Protein AF-A0A1W1EL75-F1 (afdb_monomer)

Sequence (152 aa):
MKKILVTSLIVISILSAENNITIIKQATKIVDDIGDKTKAMAIKVKDKSSGIIESIKDTTKNFLDSNSSLQEIDGATLYSKCKGCHGSDGKIKALNKSPIIASQNIDKLIVKLKAYKNGERNKYGMGRLMTTQTESLSISEIKALSEYISKL

Foldseek 3Di:
DVVVVVVVVVVVVVVVVVVVVVVVVVVVVVVVVVVVVVVVVVVVVVVVVVVVVVVVVVVVVCVCVVPPPDPPLALLVLCVLVCVQQNNQQCDQGVVQRHRQAQDDLVVQLVLLVCLCVLNDCPRVCSVVSVVSRVPDDSVNSNNNSVVRNND

Solvent-accessible surface area (backbone atoms only — not comparable to full-atom values): 8193 Å² total; per-residue (Å²): 117,73,73,63,58,55,56,52,57,52,53,57,55,50,55,54,50,55,53,53,53,51,52,50,55,54,50,50,50,53,53,50,56,48,51,55,52,52,53,54,51,53,49,56,51,51,56,53,50,54,55,50,54,51,55,51,49,52,52,50,48,50,52,52,61,71,59,55,76,66,70,81,64,55,18,66,68,60,39,64,76,46,26,84,50,24,34,93,50,22,73,32,43,28,90,79,52,45,72,59,51,34,54,39,58,41,71,62,40,36,54,50,48,51,30,15,35,71,62,76,36,52,94,62,79,51,19,69,64,44,12,73,74,28,56,84,56,49,74,67,51,42,48,32,34,19,54,42,39,34,73,70

Organism: NCBI:txid652676

pLDDT: mean 82.4, std 14.95, range [47.5, 97.94]

Radius of gyration: 36.54 Å; Cα contacts (8 Å, |Δi|>4): 114; chains: 1; bounding box: 82×69×75 Å

Structure (mmCIF, N/CA/C/O backbone):
data_AF-A0A1W1EL75-F1
#
_entry.id   AF-A0A1W1EL75-F1
#
loop_
_atom_site.group_PDB
_atom_site.id
_atom_site.type_symbol
_atom_site.label_atom_id
_atom_site.label_alt_id
_atom_site.label_comp_id
_atom_site.label_asym_id
_atom_site.label_entity_id
_atom_site.label_seq_id
_atom_site.pdbx_PDB_ins_code
_atom_site.Cartn_x
_atom_site.Cartn_y
_atom_site.Cartn_z
_atom_site.occupancy
_atom_site.B_iso_or_equiv
_atom_site.auth_seq_id
_atom_site.auth_comp_id
_atom_site.auth_asym_id
_atom_site.auth_atom_id
_atom_site.pdbx_PDB_model_num
ATOM 1 N N . MET A 1 1 ? -66.520 -51.781 55.637 1.00 61.47 1 MET A N 1
ATOM 2 C CA . MET A 1 1 ? -65.076 -51.940 55.337 1.00 61.47 1 MET A CA 1
ATOM 3 C C . MET A 1 1 ? -64.635 -51.225 54.051 1.00 61.47 1 MET A C 1
ATOM 5 O O . MET A 1 1 ? -63.638 -50.523 54.102 1.00 61.47 1 MET A O 1
ATOM 9 N N . LYS A 1 2 ? -65.383 -51.280 52.931 1.00 56.09 2 LYS A N 1
ATOM 10 C CA . LYS A 1 2 ? -65.017 -50.587 51.667 1.00 56.09 2 LYS A CA 1
ATOM 11 C C . LYS A 1 2 ? -64.878 -49.050 51.748 1.00 56.09 2 LYS A C 1
ATOM 13 O O . LYS A 1 2 ? -64.050 -48.498 51.041 1.00 56.09 2 LYS A O 1
ATOM 18 N N . LYS A 1 3 ? -65.625 -48.354 52.621 1.00 53.69 3 LYS A N 1
ATOM 19 C CA . LYS A 1 3 ? -65.567 -46.877 52.740 1.00 53.69 3 LYS A CA 1
ATOM 20 C C . LYS A 1 3 ? -64.251 -46.329 53.321 1.00 53.69 3 LYS A C 1
ATOM 22 O O . LYS A 1 3 ? -63.909 -45.204 53.000 1.00 53.69 3 LYS A O 1
ATOM 27 N N . ILE A 1 4 ? -63.523 -47.106 54.130 1.00 57.50 4 ILE A N 1
ATOM 28 C CA . ILE A 1 4 ? -62.271 -46.670 54.789 1.00 57.50 4 ILE A CA 1
ATOM 29 C C . ILE A 1 4 ? -61.062 -46.792 53.843 1.00 57.50 4 ILE A C 1
ATOM 31 O O . ILE A 1 4 ? -60.150 -45.973 53.884 1.00 57.50 4 ILE A O 1
ATOM 35 N N . LEU A 1 5 ? -61.073 -47.780 52.940 1.00 57.22 5 LEU A N 1
ATOM 36 C CA . LEU A 1 5 ? -60.024 -47.956 51.927 1.00 57.22 5 LEU A CA 1
ATOM 37 C C . LEU A 1 5 ? -60.070 -46.879 50.833 1.00 57.22 5 LEU A C 1
ATOM 39 O O . LEU A 1 5 ? -59.026 -46.439 50.361 1.00 57.22 5 LEU A O 1
ATOM 43 N N . VAL A 1 6 ? -61.269 -46.423 50.456 1.00 58.53 6 VAL A N 1
ATOM 44 C CA . VAL A 1 6 ? -61.442 -45.394 49.416 1.00 58.53 6 VAL A CA 1
ATOM 45 C C . VAL A 1 6 ? -60.938 -44.027 49.893 1.00 58.53 6 VAL A C 1
ATOM 47 O O . VAL A 1 6 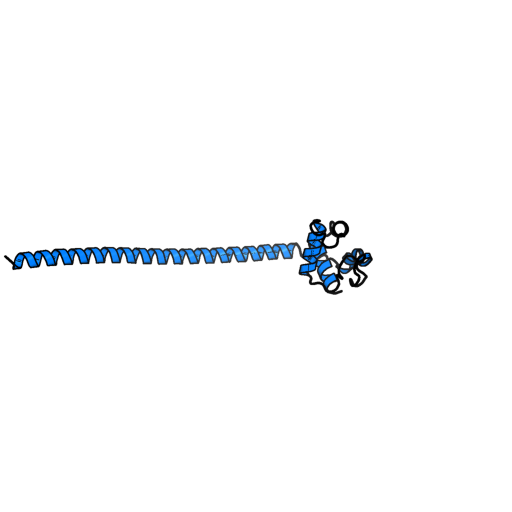? -60.287 -43.323 49.127 1.00 58.53 6 VAL A O 1
ATOM 50 N N . THR A 1 7 ? -61.146 -43.668 51.163 1.00 62.62 7 THR A N 1
ATOM 51 C CA . THR A 1 7 ? -60.604 -42.424 51.737 1.00 62.62 7 THR A CA 1
ATOM 52 C C . THR A 1 7 ? -59.079 -42.438 51.838 1.00 62.62 7 THR A C 1
ATOM 54 O O . THR A 1 7 ? -58.456 -41.409 51.601 1.00 62.62 7 THR A O 1
ATOM 57 N N . SER A 1 8 ? -58.456 -43.586 52.118 1.00 64.75 8 SER A N 1
ATOM 58 C CA . SER A 1 8 ? -56.992 -43.684 52.220 1.00 64.75 8 SER A CA 1
ATOM 59 C C . SER A 1 8 ? -56.275 -43.503 50.870 1.00 64.75 8 SER A C 1
ATOM 61 O O . SER A 1 8 ? -55.285 -42.775 50.808 1.00 64.75 8 SER A O 1
ATOM 63 N N . LEU A 1 9 ? -56.797 -44.068 49.770 1.00 65.81 9 LEU A N 1
ATOM 64 C CA . LEU A 1 9 ? -56.217 -43.876 48.428 1.00 65.81 9 LEU A CA 1
ATOM 65 C C . LEU A 1 9 ? -56.338 -42.429 47.917 1.00 65.81 9 LEU A C 1
ATOM 67 O O . LEU A 1 9 ? -55.431 -41.926 47.250 1.00 65.81 9 LEU A O 1
ATOM 71 N N . ILE A 1 10 ? -57.448 -41.754 48.232 1.00 68.56 10 ILE A N 1
ATOM 72 C CA . ILE A 1 10 ? -57.682 -40.360 47.828 1.00 68.56 10 ILE A CA 1
ATOM 73 C C . ILE A 1 10 ? -56.689 -39.426 48.536 1.00 68.56 10 ILE A C 1
ATOM 75 O O . ILE A 1 10 ? -56.098 -38.566 47.888 1.00 68.56 10 ILE A O 1
ATOM 79 N N . VAL A 1 11 ? -56.423 -39.643 49.829 1.00 69.19 11 VAL A N 1
ATOM 80 C CA . VAL A 1 11 ? -55.466 -38.832 50.607 1.00 69.19 11 VAL A CA 1
ATOM 81 C C . VAL A 1 11 ? -54.031 -38.971 50.079 1.00 69.19 11 VAL A C 1
ATOM 83 O O . VAL A 1 11 ? -53.344 -37.965 49.927 1.00 69.19 11 VAL A O 1
ATOM 86 N N . ILE A 1 12 ? -53.588 -40.182 49.717 1.00 68.88 12 ILE A N 1
ATOM 87 C CA . ILE A 1 12 ? -52.245 -40.414 49.142 1.00 68.88 12 ILE A CA 1
ATOM 88 C C . ILE A 1 12 ? -52.083 -39.708 47.782 1.00 68.88 12 ILE A C 1
ATOM 90 O O . ILE A 1 12 ? -51.028 -39.140 47.485 1.00 68.88 12 ILE A O 1
ATOM 94 N N . SER A 1 13 ? -53.143 -39.710 46.969 1.00 66.56 13 SER A N 1
ATOM 95 C CA . SER A 1 13 ? -53.148 -39.075 45.646 1.00 66.56 13 SER A CA 1
ATOM 96 C C . SER A 1 13 ? -53.095 -37.543 45.739 1.00 66.56 13 SER A C 1
ATOM 98 O O . SER A 1 13 ? -52.365 -36.908 44.979 1.00 66.56 13 SER A O 1
ATOM 100 N N . ILE A 1 14 ? -53.814 -36.949 46.699 1.00 69.31 14 ILE A N 1
ATOM 101 C CA . ILE A 1 14 ? -53.806 -35.497 46.952 1.00 69.31 14 ILE A CA 1
ATOM 102 C C . ILE A 1 14 ? -52.432 -35.043 47.464 1.00 69.31 14 ILE A C 1
ATOM 104 O O . ILE A 1 14 ? -51.872 -34.082 46.939 1.00 69.31 14 ILE A O 1
ATOM 108 N N . LEU A 1 15 ? -51.839 -35.784 48.406 1.00 68.38 15 LEU A N 1
ATOM 109 C CA . LEU A 1 15 ? -50.527 -35.458 48.975 1.00 68.38 15 LEU A CA 1
ATOM 110 C C . LEU A 1 15 ? -49.410 -35.483 47.913 1.00 68.38 15 LEU A C 1
ATOM 112 O O . LEU A 1 15 ? -48.515 -34.639 47.911 1.00 68.38 15 LEU A O 1
ATOM 116 N N . SER A 1 16 ? -49.490 -36.415 46.957 1.00 68.31 16 SER A N 1
ATOM 117 C CA . SER A 1 16 ? -48.551 -36.481 45.827 1.00 68.31 16 SER A CA 1
ATOM 118 C C . SER A 1 16 ? -48.700 -35.297 44.860 1.00 68.31 16 SER A C 1
ATOM 120 O O . SER A 1 16 ? -47.706 -34.809 44.318 1.00 68.31 16 SER A O 1
ATOM 122 N N . ALA A 1 17 ? -49.923 -34.799 44.656 1.00 68.38 17 ALA A N 1
ATOM 123 C CA . ALA A 1 17 ? -50.184 -33.644 43.799 1.00 68.38 17 ALA A CA 1
ATOM 124 C C . ALA A 1 17 ? -49.668 -32.327 44.411 1.00 68.38 17 ALA A C 1
ATOM 126 O O . ALA A 1 17 ? -49.057 -31.520 43.710 1.00 68.38 17 ALA A O 1
ATOM 127 N N . GLU A 1 18 ? -49.848 -32.124 45.718 1.00 72.88 18 GLU A N 1
ATOM 128 C CA . GLU A 1 18 ? -49.358 -30.937 46.440 1.00 72.88 18 GLU A CA 1
ATOM 129 C C . GLU A 1 18 ? -47.826 -30.850 46.450 1.00 72.88 18 GLU A C 1
ATOM 131 O O . GLU A 1 18 ? -47.244 -29.772 46.259 1.00 72.88 18 GLU A O 1
ATOM 136 N N . ASN A 1 19 ? -47.162 -31.999 46.596 1.00 69.56 19 ASN A N 1
ATOM 137 C CA . ASN A 1 19 ? -45.707 -32.075 46.555 1.00 69.56 19 ASN A CA 1
ATOM 138 C C . ASN A 1 19 ? -45.165 -31.711 45.157 1.00 69.56 19 ASN A C 1
ATOM 140 O O . ASN A 1 19 ? -44.233 -30.916 45.034 1.00 69.56 19 ASN A O 1
ATOM 144 N N . ASN A 1 20 ? -45.816 -32.193 44.090 1.00 71.12 20 ASN A N 1
ATOM 145 C CA . ASN A 1 20 ? -45.476 -31.828 42.710 1.00 71.12 20 ASN A CA 1
ATOM 146 C C . ASN A 1 20 ? -45.681 -30.330 42.423 1.00 71.12 20 ASN A C 1
ATOM 148 O O . ASN A 1 20 ? -44.831 -29.706 41.789 1.00 71.12 20 ASN A O 1
ATOM 152 N N . ILE A 1 21 ? -46.766 -29.722 42.916 1.00 75.94 21 ILE A N 1
ATOM 153 C CA . ILE A 1 21 ? -47.028 -28.279 42.754 1.00 75.94 21 ILE A CA 1
ATOM 154 C C . ILE A 1 21 ? -45.933 -27.437 43.428 1.00 75.94 21 ILE A C 1
ATOM 156 O O . ILE A 1 21 ? -45.518 -26.410 42.886 1.00 75.94 21 ILE A O 1
ATOM 160 N N . THR A 1 22 ? -45.440 -27.870 44.589 1.00 78.25 22 THR A N 1
ATOM 161 C CA . THR A 1 22 ? -44.375 -27.171 45.325 1.00 78.25 22 THR A CA 1
ATOM 162 C C . THR A 1 22 ? -43.049 -27.210 44.566 1.00 78.25 22 THR A C 1
ATOM 164 O O . THR A 1 22 ? -42.400 -26.174 44.414 1.00 78.25 22 THR A O 1
ATOM 167 N N . ILE A 1 23 ? -42.693 -28.369 44.003 1.00 74.31 23 ILE A N 1
ATOM 168 C CA . ILE A 1 23 ? -41.490 -28.523 43.172 1.00 74.31 23 ILE A CA 1
ATOM 169 C C . ILE A 1 23 ? -41.570 -27.640 41.920 1.00 74.31 23 ILE A C 1
ATOM 171 O O . ILE A 1 23 ? -40.601 -26.955 41.594 1.00 74.31 23 ILE A O 1
ATOM 175 N N . ILE A 1 24 ? -42.727 -27.589 41.251 1.00 73.00 24 ILE A N 1
ATOM 176 C CA . ILE A 1 24 ? -42.921 -26.754 40.056 1.00 73.00 24 ILE A CA 1
ATOM 177 C C . ILE A 1 24 ? -42.775 -25.265 40.395 1.00 73.00 24 ILE A C 1
ATOM 179 O O . ILE A 1 24 ? -42.074 -24.554 39.681 1.00 73.00 24 ILE A O 1
ATOM 183 N N . LYS A 1 25 ? -43.361 -24.797 41.507 1.00 84.38 25 LYS A N 1
ATOM 184 C CA . LYS A 1 25 ? -43.233 -23.397 41.960 1.00 84.38 25 LYS A CA 1
ATOM 185 C C . LYS A 1 25 ? -41.791 -23.013 42.293 1.00 84.38 25 LYS A C 1
ATOM 187 O O . LYS A 1 25 ? -41.360 -21.892 42.023 1.00 84.38 25 LYS A O 1
ATOM 192 N N . GLN A 1 26 ? -41.044 -23.934 42.895 1.00 81.38 26 GLN A N 1
ATOM 193 C CA . GLN A 1 26 ? -39.637 -23.714 43.204 1.00 81.38 26 GLN A CA 1
ATOM 194 C C . GLN A 1 26 ? -38.792 -23.685 41.923 1.00 81.38 26 GLN A C 1
ATOM 196 O O . GLN A 1 26 ? -37.936 -22.814 41.780 1.00 81.38 26 GLN A O 1
ATOM 201 N N . ALA A 1 27 ? -39.083 -24.566 40.962 1.00 71.62 27 ALA A N 1
ATOM 202 C CA . ALA A 1 27 ? -38.436 -24.581 39.655 1.00 71.62 27 ALA A CA 1
ATOM 203 C C . ALA A 1 27 ? -38.712 -23.300 38.848 1.00 71.62 27 ALA A C 1
ATOM 205 O O . ALA A 1 27 ? -37.775 -22.730 38.296 1.00 71.62 27 ALA A O 1
ATOM 206 N N . THR A 1 28 ? -39.950 -22.791 38.826 1.00 80.12 28 THR A N 1
ATOM 207 C CA . THR A 1 28 ? -40.278 -21.531 38.130 1.00 80.12 28 THR A CA 1
ATOM 208 C C . THR A 1 28 ? -39.545 -20.340 38.732 1.00 80.12 28 THR A C 1
ATOM 210 O O . THR A 1 28 ? -38.952 -19.562 37.995 1.00 80.12 28 THR A O 1
ATOM 213 N N . LYS A 1 29 ? -39.466 -20.252 40.066 1.00 87.00 29 LYS A N 1
ATOM 214 C CA . LYS A 1 29 ? -38.717 -19.180 40.737 1.00 87.00 29 LYS A CA 1
ATOM 215 C C . LYS A 1 29 ? -37.226 -19.199 40.377 1.00 87.00 29 LYS A C 1
ATOM 217 O O . LYS A 1 29 ? -36.621 -18.150 40.195 1.00 87.00 29 LYS A O 1
ATOM 222 N N . ILE A 1 30 ? -36.635 -20.389 40.254 1.00 75.12 30 ILE A N 1
ATOM 223 C CA . ILE A 1 30 ? -35.239 -20.543 39.824 1.00 75.12 30 ILE A CA 1
ATOM 224 C C . ILE A 1 30 ? -35.059 -20.047 38.382 1.00 75.12 30 ILE A C 1
ATOM 226 O O . ILE A 1 30 ? -34.068 -19.382 38.090 1.00 75.12 30 ILE A O 1
ATOM 230 N N . VAL A 1 31 ? -36.008 -20.342 37.489 1.00 72.69 31 VAL A N 1
ATOM 231 C CA . VAL A 1 31 ? -35.978 -19.868 36.095 1.00 72.69 31 VAL A CA 1
ATOM 232 C C . VAL A 1 31 ? -36.088 -18.341 36.027 1.00 72.69 31 VAL A C 1
ATOM 234 O O . VAL A 1 31 ? -35.316 -17.722 35.293 1.00 72.69 31 VAL A O 1
ATOM 237 N N . ASP A 1 32 ? -36.959 -17.735 36.834 1.00 82.12 32 ASP A N 1
ATOM 238 C CA . ASP A 1 32 ? -37.123 -16.277 36.905 1.00 82.12 32 ASP A CA 1
ATOM 239 C C . ASP A 1 32 ? -35.855 -15.588 37.449 1.00 82.12 32 ASP A C 1
ATOM 241 O O . ASP A 1 32 ? -35.322 -14.674 36.816 1.00 82.12 32 ASP A O 1
ATOM 245 N N . ASP A 1 33 ? -35.280 -16.096 38.549 1.00 81.81 33 ASP A N 1
ATOM 246 C CA . ASP A 1 33 ? -34.035 -15.574 39.137 1.00 81.81 33 ASP A CA 1
ATOM 247 C C . ASP A 1 33 ? -32.840 -15.672 38.162 1.00 81.81 33 ASP A C 1
ATOM 249 O O . ASP A 1 33 ? -31.944 -14.818 38.156 1.00 81.81 33 ASP A O 1
ATOM 253 N N . ILE A 1 34 ? -32.794 -16.722 37.331 1.00 70.62 34 ILE A N 1
ATOM 254 C CA . ILE A 1 34 ? -31.786 -16.877 36.270 1.00 70.62 34 ILE A CA 1
ATOM 255 C C . ILE A 1 34 ? -32.041 -15.871 35.137 1.00 70.62 34 ILE A C 1
ATOM 257 O O . ILE A 1 34 ? -31.089 -15.267 34.627 1.00 70.62 34 ILE A O 1
ATOM 261 N N . GLY A 1 35 ? -33.301 -15.645 34.760 1.00 75.75 35 GLY A N 1
ATOM 262 C CA . GLY A 1 35 ? -33.703 -14.640 33.772 1.00 75.75 35 GLY A CA 1
ATOM 263 C C . GLY A 1 35 ? -33.273 -13.222 34.162 1.00 75.75 35 GLY A C 1
ATOM 264 O O . GLY A 1 35 ? -32.651 -12.510 33.369 1.00 75.75 35 GLY A O 1
ATOM 265 N N . ASP A 1 36 ? -33.493 -12.832 35.414 1.00 81.69 36 ASP A N 1
ATOM 266 C CA . ASP A 1 36 ? -33.123 -11.498 35.896 1.00 81.69 36 ASP A CA 1
ATOM 267 C C . ASP A 1 36 ? -31.603 -11.308 35.982 1.00 81.69 36 ASP A C 1
ATOM 269 O O . ASP A 1 36 ? -31.061 -10.278 35.557 1.00 81.69 36 ASP A O 1
ATOM 273 N N . LYS A 1 37 ? -30.873 -12.332 36.444 1.00 74.62 37 LYS A N 1
ATOM 274 C CA . LYS A 1 37 ? -29.401 -12.309 36.488 1.00 74.62 37 LYS A CA 1
ATOM 275 C C . LYS A 1 37 ? -28.779 -12.239 35.096 1.00 74.62 37 LYS A C 1
ATOM 277 O O . LYS A 1 37 ? -27.820 -11.491 34.896 1.00 74.62 37 LYS A O 1
ATOM 282 N N . THR A 1 38 ? -29.314 -12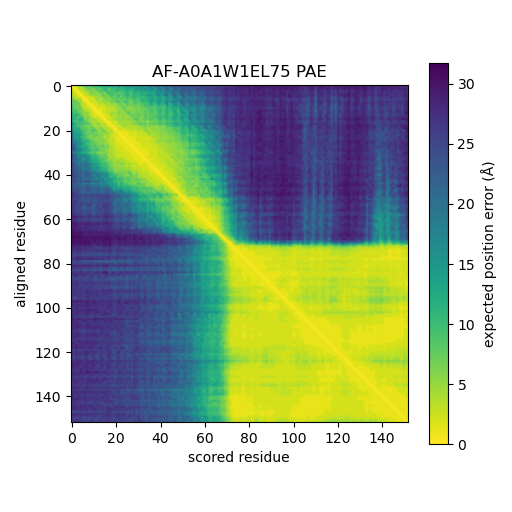.978 34.124 1.00 66.44 38 THR A N 1
ATOM 283 C CA . THR A 1 38 ? -28.813 -12.950 32.738 1.00 66.44 38 THR A CA 1
ATOM 284 C C . THR A 1 38 ? -29.057 -11.593 32.077 1.00 66.44 38 THR A C 1
ATOM 286 O O . THR A 1 38 ? -28.155 -11.062 31.421 1.00 66.44 38 THR A O 1
ATOM 289 N N . LYS A 1 39 ? -30.211 -10.964 32.329 1.00 79.06 39 LYS A N 1
ATOM 290 C CA . LYS A 1 39 ? -30.521 -9.611 31.845 1.00 79.06 39 LYS A CA 1
ATOM 291 C C . LYS A 1 39 ? -29.593 -8.550 32.445 1.00 79.06 39 LYS A C 1
ATOM 293 O O . LYS A 1 39 ? -29.075 -7.704 31.715 1.00 79.06 39 LYS A O 1
ATOM 298 N N . ALA A 1 40 ? -29.313 -8.631 33.745 1.00 75.31 40 ALA A N 1
ATOM 299 C CA . ALA A 1 40 ? -28.358 -7.746 34.413 1.00 75.31 40 ALA A CA 1
ATOM 300 C C . ALA A 1 40 ? -26.926 -7.907 33.866 1.00 75.31 40 ALA A C 1
ATOM 302 O O . ALA A 1 40 ? -26.211 -6.921 33.667 1.00 75.31 40 ALA A O 1
ATOM 303 N N . MET A 1 41 ? -26.511 -9.142 33.565 1.00 60.69 41 MET A N 1
ATOM 304 C CA . MET A 1 41 ? -25.190 -9.421 32.998 1.00 60.69 41 MET A CA 1
ATOM 305 C C . MET A 1 41 ? -25.050 -8.872 31.568 1.00 60.69 41 MET A C 1
ATOM 307 O O . MET A 1 41 ? -24.016 -8.291 31.240 1.00 60.69 41 MET A O 1
ATOM 311 N N . ALA A 1 42 ? -26.101 -8.967 30.745 1.00 65.19 42 ALA A N 1
ATOM 312 C CA . ALA A 1 42 ? -26.124 -8.414 29.389 1.00 65.19 42 ALA A CA 1
ATOM 313 C C . ALA A 1 42 ? -25.981 -6.880 29.365 1.00 65.19 42 ALA A C 1
ATOM 315 O O . ALA A 1 42 ? -25.242 -6.340 28.539 1.00 65.19 42 ALA A O 1
ATOM 316 N N . ILE A 1 43 ? -26.630 -6.179 30.301 1.00 70.81 43 ILE A N 1
ATOM 317 C CA . ILE A 1 43 ? -26.521 -4.717 30.436 1.00 70.81 43 ILE A CA 1
ATOM 318 C C . ILE A 1 43 ? -25.083 -4.326 30.806 1.00 70.81 43 ILE A C 1
ATOM 320 O O . ILE A 1 43 ? -24.474 -3.492 30.139 1.00 70.81 43 ILE A O 1
ATOM 324 N N . LYS A 1 44 ? -24.480 -5.019 31.780 1.00 69.19 44 LYS A N 1
ATOM 325 C CA . LYS A 1 44 ? -23.104 -4.746 32.227 1.00 69.19 44 LYS A CA 1
ATOM 326 C C . LYS A 1 44 ? -22.054 -4.975 31.133 1.00 69.19 44 LYS A C 1
ATOM 328 O O . LYS A 1 44 ? -21.059 -4.253 31.073 1.00 69.19 44 LYS A O 1
ATOM 333 N N . VAL A 1 45 ? -22.264 -5.967 30.264 1.00 64.25 45 VAL A N 1
ATOM 334 C CA . VAL A 1 45 ? -21.401 -6.217 29.097 1.00 64.25 45 VAL A CA 1
ATOM 335 C C . VAL A 1 4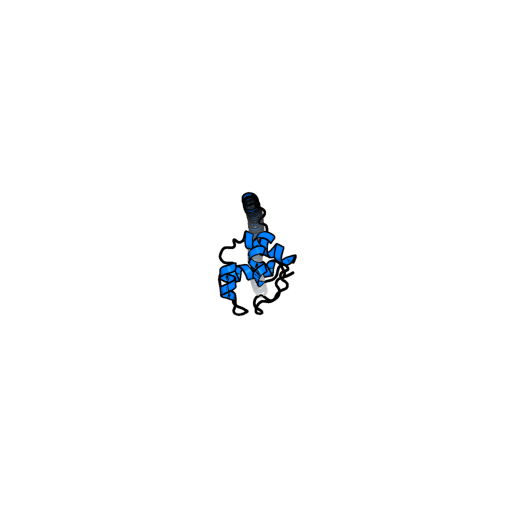5 ? -21.554 -5.106 28.057 1.00 64.25 45 VAL A C 1
ATOM 337 O O . VAL A 1 45 ? -20.547 -4.622 27.537 1.00 64.25 45 VAL A O 1
ATOM 340 N N . LYS A 1 46 ? -22.787 -4.660 27.788 1.00 66.56 46 LYS A N 1
ATOM 341 C CA . LYS A 1 46 ? -23.061 -3.592 26.821 1.00 66.56 46 LYS A CA 1
ATOM 342 C C . LYS A 1 46 ? -22.436 -2.265 27.252 1.00 66.56 46 LYS A C 1
ATOM 344 O O . LYS A 1 46 ? -21.706 -1.671 26.460 1.00 66.56 46 LYS A O 1
ATOM 349 N N . ASP A 1 47 ? -22.623 -1.864 28.507 1.00 69.69 47 ASP A N 1
ATOM 350 C CA . ASP A 1 47 ? -22.096 -0.602 29.044 1.00 69.69 47 ASP A CA 1
ATOM 351 C C . ASP A 1 47 ? -20.563 -0.573 29.042 1.00 69.69 47 ASP A C 1
ATOM 353 O O . ASP A 1 47 ? -19.945 0.414 28.636 1.00 69.69 47 ASP A O 1
ATOM 357 N N . LYS A 1 48 ? -19.925 -1.695 29.404 1.00 66.12 48 LYS A N 1
ATOM 358 C CA . LYS A 1 48 ? -18.463 -1.816 29.364 1.00 66.12 48 LYS A CA 1
ATOM 359 C C . LYS A 1 48 ? -17.923 -1.821 27.929 1.00 66.12 48 LYS A C 1
ATOM 361 O O . LYS A 1 48 ? -16.863 -1.251 27.689 1.00 66.12 48 LYS A O 1
ATOM 366 N N . SER A 1 49 ? -18.647 -2.412 26.973 1.00 58.59 49 SER A N 1
ATOM 367 C CA . SER A 1 49 ? -18.257 -2.389 25.555 1.00 58.59 49 SER A CA 1
ATOM 368 C C . SER A 1 49 ? -18.324 -0.980 24.960 1.00 58.59 49 SER A C 1
ATOM 370 O O . SER A 1 49 ? -17.405 -0.583 24.251 1.00 58.59 49 SER A O 1
ATOM 372 N N . SER A 1 50 ? -19.340 -0.187 25.318 1.00 61.41 50 SER A N 1
ATOM 373 C CA . SER A 1 50 ? -19.494 1.192 24.843 1.00 61.41 50 SER A CA 1
ATOM 374 C C . SER A 1 50 ? -18.368 2.098 25.347 1.00 61.41 50 SER A C 1
ATOM 376 O O . SER A 1 50 ? -17.812 2.866 24.568 1.00 61.41 50 SER A O 1
ATOM 378 N N . GLY A 1 51 ? -17.969 1.957 26.617 1.00 65.94 51 GLY A N 1
ATOM 379 C CA . GLY A 1 51 ? -16.846 2.719 27.179 1.00 65.94 51 GLY A CA 1
ATOM 380 C C . GLY A 1 51 ? -15.490 2.358 26.561 1.00 65.94 51 GLY A C 1
ATOM 381 O O . GLY A 1 51 ? -14.661 3.234 26.325 1.00 65.94 51 GLY A O 1
ATOM 382 N N . ILE A 1 52 ? -15.270 1.078 26.242 1.00 68.25 52 ILE A N 1
ATOM 383 C CA . ILE A 1 52 ? -14.044 0.618 25.571 1.00 68.25 52 ILE A CA 1
ATOM 384 C C . ILE A 1 52 ? -13.985 1.126 24.125 1.00 68.25 52 ILE A C 1
ATOM 386 O O . ILE A 1 52 ? -12.941 1.603 23.689 1.00 68.25 52 ILE A O 1
ATOM 390 N N . ILE A 1 53 ? -15.096 1.054 23.385 1.00 66.12 53 ILE A N 1
ATOM 391 C CA . ILE A 1 53 ? -15.172 1.516 21.991 1.00 66.12 53 ILE A CA 1
ATOM 392 C C . ILE A 1 53 ? -14.871 3.016 21.896 1.00 66.12 53 ILE A C 1
ATOM 394 O O . ILE A 1 53 ? -14.127 3.425 21.006 1.00 66.12 53 ILE A O 1
ATOM 398 N N . GLU A 1 54 ? -15.400 3.828 22.812 1.00 69.88 54 GLU A N 1
ATOM 399 C CA . GLU A 1 54 ? -15.167 5.275 22.792 1.00 69.88 54 GLU A CA 1
ATOM 400 C C . GLU A 1 54 ? -13.713 5.621 23.146 1.00 69.88 54 GLU A C 1
ATOM 402 O O . GLU A 1 54 ? -13.054 6.358 22.417 1.00 69.88 54 GLU A O 1
ATOM 407 N N . SER A 1 55 ? -13.146 4.959 24.159 1.00 65.88 55 SER A N 1
ATOM 408 C CA . SER A 1 55 ? -11.738 5.141 24.534 1.00 65.88 55 SER A CA 1
ATOM 409 C C . SER A 1 55 ? -10.761 4.715 23.422 1.00 65.88 55 SER A C 1
ATOM 411 O O . SER A 1 55 ? -9.722 5.350 23.219 1.00 65.88 55 SER A O 1
ATOM 413 N N . ILE A 1 56 ? -11.106 3.684 22.638 1.00 75.19 56 ILE A N 1
ATOM 414 C CA . ILE A 1 56 ? -10.336 3.271 21.454 1.00 75.19 56 ILE A CA 1
ATOM 415 C C . ILE A 1 56 ? -10.420 4.321 20.341 1.00 75.19 56 ILE A C 1
ATOM 417 O O . ILE A 1 56 ? -9.397 4.611 19.715 1.00 75.19 56 ILE A O 1
ATOM 421 N N . LYS A 1 57 ? -11.598 4.901 20.080 1.00 73.12 57 LYS A N 1
ATOM 422 C CA . LYS A 1 57 ? -11.746 5.964 19.071 1.00 73.12 57 LYS A CA 1
ATOM 423 C C . LYS A 1 57 ? -10.929 7.193 19.439 1.00 73.12 57 LYS A C 1
ATOM 425 O O . LYS A 1 57 ? -10.203 7.688 18.582 1.00 73.12 57 LYS A O 1
ATOM 430 N N . ASP A 1 58 ? -10.986 7.624 20.694 1.00 70.31 58 ASP A N 1
ATOM 431 C CA . ASP A 1 58 ? -10.242 8.790 21.174 1.00 70.31 58 ASP A CA 1
ATOM 432 C C . ASP A 1 58 ? -8.734 8.550 21.117 1.00 70.31 58 ASP A C 1
ATOM 434 O O . ASP A 1 58 ? -7.982 9.393 20.637 1.00 70.31 58 ASP A O 1
ATOM 438 N N . THR A 1 59 ? -8.278 7.357 21.504 1.00 70.94 59 THR A N 1
ATOM 439 C CA . THR A 1 59 ? -6.861 6.975 21.395 1.00 70.94 59 THR A CA 1
ATOM 440 C C . THR A 1 59 ? -6.402 6.918 19.936 1.00 70.94 59 THR A C 1
ATOM 442 O O . THR A 1 59 ? -5.315 7.390 19.608 1.00 70.94 59 THR A O 1
ATOM 445 N N . THR A 1 60 ? -7.234 6.389 19.036 1.00 69.38 60 THR A N 1
ATOM 446 C CA . THR A 1 60 ? -6.929 6.314 17.599 1.00 69.38 60 THR A CA 1
ATOM 447 C C . THR A 1 60 ? -6.912 7.702 16.968 1.00 69.38 60 THR A C 1
ATOM 449 O O . THR A 1 60 ? -6.010 8.014 16.196 1.00 69.38 60 THR A O 1
ATOM 452 N N . LYS A 1 61 ? -7.869 8.561 17.326 1.00 68.88 61 LYS A N 1
ATOM 453 C CA . LYS A 1 61 ? -7.944 9.946 16.869 1.00 68.88 61 LYS A CA 1
ATOM 454 C C . LYS A 1 61 ? -6.751 10.756 17.367 1.00 68.88 61 LYS A C 1
ATOM 456 O O . LYS A 1 61 ? -6.079 11.377 16.559 1.00 68.88 61 LYS A O 1
ATOM 461 N N . ASN A 1 62 ? -6.410 10.655 18.647 1.00 63.72 62 ASN A N 1
ATOM 462 C CA . ASN A 1 62 ? -5.244 11.328 19.213 1.00 63.72 62 ASN A CA 1
ATOM 463 C C . ASN A 1 62 ? -3.931 10.810 18.613 1.00 63.72 62 ASN A C 1
ATOM 465 O O . ASN A 1 62 ? -3.012 11.596 18.406 1.00 63.72 62 ASN A O 1
ATOM 469 N N . PHE A 1 63 ? -3.832 9.519 18.282 1.00 69.44 63 PHE A N 1
ATOM 470 C CA . PHE A 1 63 ? -2.683 8.973 17.558 1.00 69.44 63 PHE A CA 1
ATOM 471 C C . PHE A 1 63 ? -2.591 9.515 16.124 1.00 69.44 63 PHE A C 1
ATOM 473 O O . PHE A 1 63 ? -1.501 9.851 15.667 1.00 69.44 63 PHE A O 1
ATOM 480 N N . LEU A 1 64 ? -3.718 9.636 15.418 1.00 59.44 64 LEU A N 1
ATOM 481 C CA . LEU A 1 64 ? -3.771 10.210 14.072 1.00 59.44 64 LEU A CA 1
ATOM 482 C C . LEU A 1 64 ? -3.447 11.710 14.079 1.00 59.44 64 LEU A C 1
ATOM 484 O O . LEU A 1 64 ? -2.649 12.151 13.259 1.00 59.44 64 LEU A O 1
ATOM 488 N N . ASP A 1 65 ? -3.990 12.459 15.038 1.00 58.53 65 ASP A N 1
ATOM 489 C CA . ASP A 1 65 ? -3.799 13.904 15.194 1.00 58.53 65 ASP A CA 1
ATOM 490 C C . ASP A 1 65 ? -2.383 14.235 15.733 1.00 58.53 65 ASP A C 1
ATOM 492 O O . ASP A 1 65 ? -1.773 15.226 15.348 1.00 58.53 65 ASP A O 1
ATOM 496 N N . SER A 1 66 ? -1.775 13.369 16.554 1.00 52.69 66 SER A N 1
ATOM 497 C CA . SER A 1 66 ? -0.381 13.549 17.018 1.00 52.69 66 SER A CA 1
ATOM 498 C C . SER A 1 66 ? 0.659 13.198 15.949 1.00 52.69 66 SER A C 1
ATOM 500 O O . SER A 1 66 ? 1.806 13.631 16.033 1.00 52.69 66 SER A O 1
ATOM 502 N N . ASN A 1 67 ? 0.264 12.434 14.927 1.00 56.44 67 ASN A N 1
ATOM 503 C CA . ASN A 1 67 ? 1.076 12.150 13.743 1.00 56.44 67 ASN A CA 1
ATOM 504 C C . ASN A 1 67 ? 0.633 12.978 12.521 1.00 56.44 67 ASN A C 1
ATOM 506 O 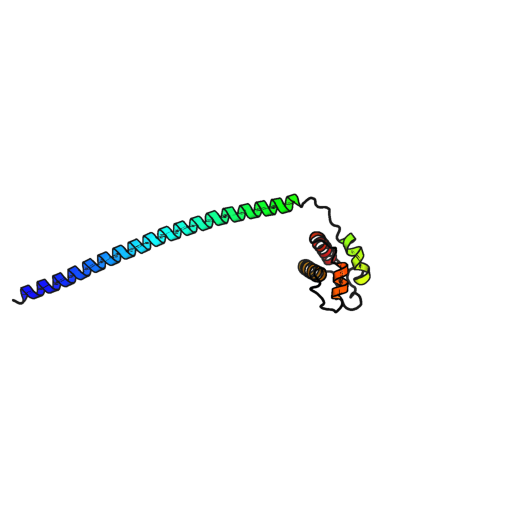O . ASN A 1 67 ? 1.162 12.785 11.427 1.00 56.44 67 ASN A O 1
ATOM 510 N N . SER A 1 68 ? -0.299 13.927 12.694 1.00 47.50 68 SER A N 1
ATOM 511 C CA . SER A 1 68 ? -0.759 14.846 11.645 1.00 47.50 68 SER A CA 1
ATOM 512 C C . SER A 1 68 ? 0.116 16.092 11.509 1.00 47.50 68 SER A C 1
ATOM 514 O O . SER A 1 68 ? -0.289 17.066 10.872 1.00 47.50 68 SER A O 1
ATOM 516 N N . SER A 1 69 ? 1.345 16.058 12.031 1.00 48.19 69 SER A N 1
ATOM 517 C CA . SER A 1 69 ? 2.463 16.777 11.416 1.00 48.19 69 SER A CA 1
ATOM 518 C C . SER A 1 69 ? 2.686 16.177 10.019 1.00 48.19 69 SER A C 1
ATOM 520 O O . SER A 1 69 ? 3.643 15.443 9.769 1.00 48.19 69 SER A O 1
ATOM 522 N N . LEU A 1 70 ? 1.730 16.441 9.126 1.00 50.69 70 LEU A N 1
ATOM 523 C CA . LEU A 1 70 ? 1.715 16.066 7.729 1.00 50.69 70 LEU A CA 1
ATOM 524 C C . LEU A 1 70 ? 2.818 16.873 7.053 1.00 50.69 70 LEU A C 1
ATOM 526 O O . LEU A 1 70 ? 2.584 17.920 6.459 1.00 50.69 70 LEU A O 1
ATOM 530 N N . GLN A 1 71 ? 4.045 16.372 7.134 1.00 57.91 71 GLN A N 1
ATOM 531 C CA . GLN A 1 71 ? 4.909 16.495 5.976 1.00 57.91 71 GLN A CA 1
ATOM 532 C C . GLN A 1 71 ? 4.121 15.853 4.838 1.00 57.91 71 GLN A C 1
ATOM 534 O O . GLN A 1 71 ? 3.867 14.648 4.867 1.00 57.91 71 GLN A O 1
ATOM 539 N N . GLU A 1 72 ? 3.634 16.666 3.900 1.00 70.44 72 GLU A N 1
ATOM 540 C CA . GLU A 1 72 ? 3.088 16.147 2.655 1.00 70.44 72 GLU A CA 1
ATOM 541 C C . GLU A 1 72 ? 4.196 15.330 1.996 1.00 70.44 72 GLU A C 1
ATOM 543 O O . GLU A 1 72 ? 5.154 15.861 1.434 1.00 70.44 72 GLU A O 1
ATOM 548 N N . ILE A 1 73 ? 4.111 14.010 2.141 1.00 84.69 73 ILE A N 1
ATOM 549 C CA . ILE A 1 73 ? 5.016 13.105 1.460 1.00 84.69 73 ILE A CA 1
ATOM 550 C C . ILE A 1 73 ? 4.586 13.123 0.001 1.00 84.69 73 ILE A C 1
ATOM 552 O O . ILE A 1 73 ? 3.582 12.514 -0.372 1.00 84.69 73 ILE A O 1
ATOM 556 N N . ASP A 1 74 ? 5.337 13.849 -0.819 1.00 91.88 74 ASP A N 1
ATOM 557 C CA . ASP A 1 74 ? 5.061 13.934 -2.243 1.00 91.88 74 ASP A CA 1
ATOM 558 C C . ASP A 1 74 ? 5.329 12.583 -2.928 1.00 91.88 74 ASP A C 1
ATOM 560 O O . ASP A 1 74 ? 6.470 12.178 -3.182 1.00 91.88 74 ASP A O 1
ATOM 564 N N . GLY A 1 75 ? 4.243 11.878 -3.254 1.00 93.19 75 GLY A N 1
ATOM 565 C CA . GLY A 1 75 ? 4.289 10.614 -3.980 1.00 93.19 75 GLY A CA 1
ATOM 566 C C . GLY A 1 75 ? 4.943 10.733 -5.362 1.00 93.19 75 GLY A C 1
ATOM 567 O O . GLY A 1 75 ? 5.558 9.764 -5.814 1.00 93.19 75 GLY A O 1
ATOM 568 N N . ALA A 1 76 ? 4.890 11.906 -6.007 1.00 95.12 76 ALA A N 1
ATOM 569 C CA . ALA A 1 76 ? 5.551 12.144 -7.289 1.00 95.12 76 ALA A CA 1
ATOM 570 C C . ALA A 1 76 ? 7.079 12.148 -7.137 1.00 95.12 76 ALA A C 1
ATOM 572 O O . ALA A 1 76 ? 7.791 11.486 -7.901 1.00 95.12 76 ALA A O 1
ATOM 573 N N . THR A 1 77 ? 7.585 12.826 -6.104 1.00 95.62 77 THR A N 1
ATOM 574 C CA . THR A 1 77 ? 9.007 12.804 -5.741 1.00 95.62 77 THR A CA 1
ATOM 575 C C . THR A 1 77 ? 9.481 11.389 -5.423 1.00 95.62 77 THR A C 1
ATOM 577 O O . THR A 1 77 ? 10.522 10.970 -5.935 1.00 95.62 77 THR A O 1
ATOM 580 N N . LEU A 1 78 ? 8.714 10.599 -4.665 1.00 95.69 78 LEU A N 1
ATOM 581 C CA . LEU A 1 78 ? 9.048 9.189 -4.417 1.00 95.69 78 LEU A CA 1
ATOM 582 C C . LEU A 1 78 ? 9.094 8.369 -5.717 1.00 95.69 78 LEU A C 1
ATOM 584 O O . LEU A 1 78 ? 10.026 7.589 -5.937 1.00 95.69 78 LEU A O 1
ATOM 588 N N . TYR A 1 79 ? 8.128 8.588 -6.613 1.00 96.94 79 TYR A N 1
ATOM 589 C CA . TYR A 1 79 ? 8.029 7.884 -7.892 1.00 96.94 79 TYR A CA 1
ATOM 590 C C . TYR A 1 79 ? 9.194 8.176 -8.850 1.00 96.94 79 TYR A C 1
ATOM 592 O O . TYR A 1 79 ? 9.471 7.385 -9.759 1.00 96.94 79 TYR A O 1
ATOM 600 N N . SER A 1 80 ? 9.935 9.269 -8.643 1.00 96.31 80 SER A N 1
ATOM 601 C CA . SER A 1 80 ? 11.103 9.618 -9.461 1.00 96.31 80 SER A CA 1
ATOM 602 C C . SER A 1 80 ? 12.156 8.502 -9.536 1.00 96.31 80 SER A C 1
ATOM 604 O O . SER A 1 80 ? 12.802 8.352 -10.574 1.00 96.31 80 SER A O 1
ATOM 606 N N . LYS A 1 81 ? 12.277 7.675 -8.488 1.00 94.56 81 LYS A N 1
ATOM 607 C CA . LYS A 1 81 ? 13.164 6.498 -8.443 1.00 94.56 81 LYS A CA 1
ATOM 608 C C . LYS A 1 81 ? 12.583 5.293 -9.193 1.00 94.56 81 LYS A C 1
ATOM 610 O O . LYS A 1 81 ? 13.318 4.443 -9.682 1.00 94.56 81 LYS A O 1
ATOM 615 N N . CYS A 1 82 ? 11.260 5.225 -9.326 1.00 95.94 82 CYS A N 1
ATOM 616 C CA . CYS A 1 82 ? 10.538 4.112 -9.944 1.00 95.94 82 CYS A CA 1
ATOM 617 C C . CYS A 1 82 ? 10.437 4.251 -11.470 1.00 95.94 82 CYS A C 1
ATOM 619 O O . CYS A 1 82 ? 10.464 3.251 -12.198 1.00 95.94 82 CYS A O 1
ATOM 621 N N . LYS A 1 83 ? 10.336 5.493 -11.965 1.00 96.44 83 LYS A N 1
ATOM 622 C CA . LYS A 1 83 ? 10.056 5.785 -13.380 1.00 96.44 83 LYS A CA 1
ATOM 623 C C . LYS A 1 83 ? 11.097 5.233 -14.355 1.00 96.44 83 LYS A C 1
ATOM 625 O O . LYS A 1 83 ? 10.751 4.947 -15.495 1.00 96.44 83 LYS A O 1
ATOM 630 N N . GLY A 1 84 ? 12.347 5.044 -13.921 1.00 95.50 84 GLY A N 1
ATOM 631 C CA . GLY A 1 84 ? 13.413 4.506 -14.775 1.00 95.50 84 GLY A CA 1
ATOM 632 C C . GLY A 1 84 ? 13.121 3.092 -15.286 1.00 95.50 84 GLY A C 1
ATOM 633 O O . GLY A 1 84 ? 13.494 2.753 -16.403 1.00 95.50 84 GLY A O 1
ATOM 634 N N . CYS A 1 85 ? 12.404 2.286 -14.499 1.00 96.56 85 CYS A N 1
ATOM 635 C CA . CYS A 1 85 ? 12.002 0.936 -14.896 1.00 96.56 85 CYS A CA 1
ATOM 636 C C . CYS A 1 85 ? 10.520 0.850 -15.283 1.00 96.56 85 CYS A C 1
ATOM 638 O O . CYS A 1 85 ? 10.162 0.070 -16.159 1.00 96.56 85 CYS A O 1
ATOM 640 N N . HIS A 1 86 ? 9.655 1.631 -14.634 1.00 96.62 86 HIS A N 1
ATOM 641 C CA . HIS A 1 86 ? 8.203 1.555 -14.824 1.00 96.62 86 HIS A CA 1
ATOM 642 C C . HIS A 1 86 ? 7.641 2.551 -15.852 1.00 96.62 86 HIS A C 1
ATOM 644 O O . HIS A 1 86 ? 6.466 2.459 -16.206 1.00 96.62 86 HIS A O 1
ATOM 650 N N . GLY A 1 87 ? 8.468 3.463 -16.368 1.00 96.31 87 GLY A N 1
ATOM 651 C CA . GLY A 1 87 ? 8.053 4.567 -17.234 1.00 96.31 87 GLY A CA 1
ATOM 652 C C . GLY A 1 87 ? 7.604 5.792 -16.439 1.00 96.31 87 GLY A C 1
ATOM 653 O O . GLY A 1 87 ? 7.222 5.692 -15.272 1.00 96.31 87 GLY A O 1
ATOM 654 N N . SER A 1 88 ? 7.635 6.970 -17.065 1.00 96.19 88 SER A N 1
ATOM 655 C CA . SER A 1 88 ? 7.169 8.224 -16.448 1.00 96.19 88 SER A CA 1
ATOM 656 C C . SER A 1 88 ? 5.697 8.182 -16.040 1.00 96.19 88 SER A C 1
ATOM 658 O O . SER A 1 88 ? 5.319 8.842 -15.080 1.00 96.19 88 SER A O 1
ATOM 660 N N . ASP A 1 89 ? 4.900 7.376 -16.736 1.00 95.75 89 ASP A N 1
ATOM 661 C CA . ASP A 1 89 ? 3.465 7.185 -16.541 1.00 95.75 89 ASP A CA 1
ATOM 662 C C . ASP A 1 89 ? 3.112 5.801 -15.968 1.00 95.75 89 ASP A C 1
ATOM 664 O O . ASP A 1 89 ? 1.946 5.439 -15.903 1.00 95.75 89 ASP A O 1
ATOM 668 N N . GLY A 1 90 ? 4.097 4.983 -15.587 1.00 96.25 90 GLY A N 1
ATOM 669 C CA . GLY A 1 90 ? 3.846 3.653 -15.023 1.00 96.25 90 GLY A CA 1
ATOM 670 C C . GLY A 1 90 ? 3.320 2.616 -16.022 1.00 96.25 90 GLY A C 1
ATOM 671 O O . GLY A 1 90 ? 2.919 1.526 -15.590 1.00 96.25 90 GLY A O 1
ATOM 672 N N . LYS A 1 91 ? 3.304 2.928 -17.329 1.00 96.69 91 LYS A N 1
ATOM 673 C CA . LYS A 1 91 ? 2.720 2.094 -18.399 1.00 96.69 91 LYS A CA 1
ATOM 674 C C . LYS A 1 91 ? 3.715 1.158 -19.077 1.00 96.69 91 LYS A C 1
ATOM 676 O O . LYS A 1 91 ? 3.363 0.474 -20.037 1.00 96.69 91 LYS A O 1
ATOM 681 N N . ILE A 1 92 ? 4.933 1.045 -18.548 1.00 95.50 92 ILE A N 1
ATOM 682 C CA . ILE A 1 92 ? 5.939 0.107 -19.052 1.00 95.50 92 ILE A CA 1
ATOM 683 C C . ILE A 1 92 ? 5.952 -1.165 -18.202 1.00 95.50 92 ILE A C 1
ATOM 685 O O . ILE A 1 92 ? 5.873 -1.143 -16.970 1.00 95.50 92 ILE A O 1
ATOM 689 N N . LYS A 1 93 ? 6.094 -2.310 -18.875 1.00 94.94 93 LYS A N 1
ATOM 690 C CA . LYS A 1 93 ? 6.456 -3.570 -18.223 1.00 94.94 93 LYS A CA 1
ATOM 691 C C . LYS A 1 93 ? 7.924 -3.500 -17.814 1.00 94.94 93 LYS A C 1
ATOM 693 O O . LYS A 1 93 ? 8.802 -3.663 -18.661 1.00 94.94 93 LYS A O 1
ATOM 698 N N . ALA A 1 94 ? 8.197 -3.271 -16.532 1.00 94.06 94 ALA A N 1
ATOM 699 C CA . ALA A 1 94 ? 9.564 -3.106 -16.055 1.00 94.06 94 ALA A CA 1
ATOM 700 C C . ALA A 1 94 ? 10.413 -4.331 -16.400 1.00 94.06 94 ALA A C 1
ATOM 702 O O . ALA A 1 94 ? 10.056 -5.468 -16.059 1.00 94.06 94 ALA A O 1
ATOM 703 N N . LEU A 1 95 ? 11.514 -4.080 -17.115 1.00 93.12 95 LEU A N 1
ATOM 704 C CA . LEU A 1 95 ? 12.464 -5.087 -17.599 1.00 93.12 95 LEU A CA 1
ATOM 705 C C . LEU A 1 95 ? 11.797 -6.249 -18.363 1.00 93.12 95 LEU A C 1
ATOM 707 O O . LEU A 1 95 ? 12.299 -7.371 -18.346 1.00 93.12 95 LEU A O 1
ATOM 711 N N . ASN A 1 96 ? 10.631 -6.018 -18.982 1.00 93.12 96 ASN A N 1
ATOM 712 C CA . ASN A 1 96 ? 9.787 -7.046 -19.608 1.00 93.12 96 ASN A CA 1
ATOM 713 C C . ASN A 1 96 ? 9.334 -8.183 -18.665 1.00 93.12 96 ASN A C 1
ATOM 715 O O . ASN A 1 96 ? 8.920 -9.247 -19.127 1.00 93.12 96 ASN A O 1
ATOM 719 N N . LYS A 1 97 ? 9.390 -7.978 -17.341 1.00 92.50 97 LYS A N 1
ATOM 720 C CA . LYS A 1 97 ? 8.988 -8.970 -16.327 1.00 92.50 97 LYS A CA 1
ATOM 721 C C . LYS A 1 97 ? 7.781 -8.526 -15.510 1.00 92.50 97 LYS A C 1
ATOM 723 O O . LYS A 1 97 ? 6.917 -9.350 -15.214 1.00 92.50 97 LYS A O 1
ATOM 728 N N . SER A 1 98 ? 7.709 -7.252 -15.116 1.00 92.56 98 SER A N 1
ATOM 729 C CA . SER A 1 98 ? 6.588 -6.764 -14.305 1.00 92.56 98 SER A CA 1
ATOM 730 C C . SER A 1 98 ? 5.350 -6.466 -15.161 1.00 92.56 98 SER A C 1
ATOM 732 O O . SER A 1 98 ? 5.477 -6.111 -16.333 1.00 92.56 98 SER A O 1
ATOM 734 N N . PRO A 1 99 ? 4.136 -6.528 -14.586 1.00 92.69 99 PRO A N 1
ATOM 735 C CA . PRO A 1 99 ? 2.970 -5.894 -15.187 1.00 92.69 99 PRO A CA 1
ATOM 736 C C . PRO A 1 99 ? 3.094 -4.363 -15.128 1.00 92.69 99 PRO A C 1
ATOM 738 O O . PRO A 1 99 ? 3.887 -3.828 -14.346 1.00 92.69 99 PRO A O 1
ATOM 741 N N . ILE A 1 100 ? 2.259 -3.691 -15.920 1.00 96.12 100 ILE A N 1
ATOM 742 C CA . ILE A 1 100 ? 2.001 -2.246 -15.848 1.00 96.12 100 ILE A CA 1
ATOM 743 C C . ILE A 1 100 ? 1.458 -1.895 -14.462 1.00 96.12 100 ILE A C 1
ATOM 745 O O . ILE A 1 100 ? 0.627 -2.637 -13.927 1.00 96.12 100 ILE A O 1
ATOM 749 N N . ILE A 1 101 ? 1.947 -0.800 -13.876 1.00 96.38 101 ILE A N 1
ATOM 750 C CA . ILE A 1 101 ? 1.585 -0.371 -12.515 1.00 96.38 101 ILE A CA 1
ATOM 751 C C . ILE A 1 101 ? 0.627 0.819 -12.481 1.00 96.38 101 ILE A C 1
ATOM 753 O O . ILE A 1 101 ? -0.047 0.985 -11.467 1.00 96.38 101 ILE A O 1
ATOM 757 N N . ALA A 1 102 ? 0.537 1.574 -13.578 1.00 95.44 102 ALA A N 1
ATOM 758 C CA . ALA A 1 102 ? -0.428 2.652 -13.765 1.00 95.44 102 ALA A CA 1
ATOM 759 C C . ALA A 1 102 ? -1.854 2.203 -13.416 1.00 95.44 102 ALA A C 1
ATOM 761 O O . ALA A 1 102 ? -2.246 1.068 -13.719 1.00 95.44 102 ALA A O 1
ATOM 762 N N . SER A 1 103 ? -2.609 3.090 -12.768 1.00 93.75 103 SER A N 1
ATOM 763 C CA . SER A 1 103 ? -4.024 2.915 -12.427 1.00 93.75 103 SER A CA 1
ATOM 764 C C . SER A 1 103 ? -4.352 1.654 -11.610 1.00 93.75 103 SER A C 1
ATOM 766 O O . SER A 1 103 ? -5.502 1.211 -11.544 1.00 93.75 103 SER A O 1
ATOM 768 N N . GLN A 1 104 ? -3.360 1.025 -10.972 1.00 95.19 104 GLN A N 1
ATOM 769 C CA . GLN A 1 104 ? -3.633 -0.080 -10.060 1.00 95.19 104 GLN A CA 1
ATOM 770 C C . GLN A 1 104 ? -4.317 0.431 -8.788 1.00 95.19 104 GLN A C 1
ATOM 772 O O . GLN A 1 104 ? -4.010 1.500 -8.272 1.00 95.19 104 GLN A O 1
ATOM 777 N N . ASN A 1 105 ? -5.221 -0.384 -8.244 1.00 97.19 105 ASN A N 1
ATOM 778 C CA . ASN A 1 105 ? -5.888 -0.090 -6.979 1.00 97.19 105 ASN A CA 1
ATOM 779 C C . ASN A 1 105 ? -4.872 0.141 -5.837 1.00 97.19 105 ASN A C 1
ATOM 781 O O . ASN A 1 105 ? -3.926 -0.638 -5.673 1.00 97.19 105 ASN A O 1
ATOM 785 N N . ILE A 1 106 ? -5.124 1.186 -5.042 1.00 96.44 106 ILE A N 1
ATOM 786 C CA . ILE A 1 106 ? -4.245 1.680 -3.972 1.00 96.44 106 ILE A CA 1
ATOM 787 C C . ILE A 1 106 ? -3.940 0.581 -2.947 1.00 96.44 106 ILE A C 1
ATOM 789 O O . ILE A 1 106 ? -2.772 0.306 -2.679 1.00 96.44 106 ILE A O 1
ATOM 793 N N . ASP A 1 107 ? -4.953 -0.119 -2.431 1.00 96.00 107 ASP A N 1
ATOM 794 C CA . ASP A 1 107 ? -4.758 -1.152 -1.402 1.00 96.00 107 ASP A CA 1
ATOM 795 C C . ASP A 1 107 ? -3.887 -2.299 -1.916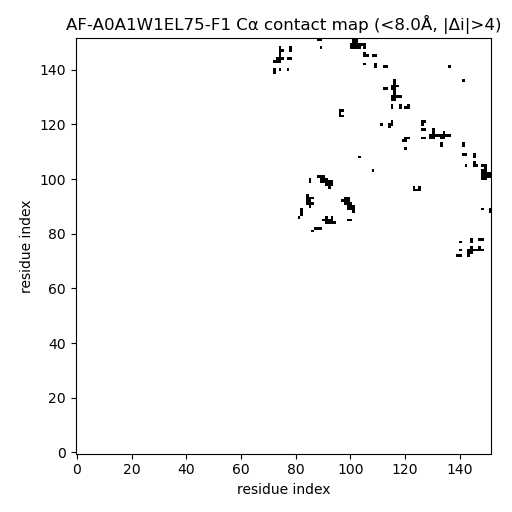 1.00 96.00 107 ASP A C 1
ATOM 797 O O . ASP A 1 107 ? -2.978 -2.785 -1.236 1.00 96.00 107 ASP A O 1
ATOM 801 N N . LYS A 1 108 ? -4.104 -2.701 -3.174 1.00 96.44 108 LYS A N 1
ATOM 802 C CA . LYS A 1 108 ? -3.275 -3.721 -3.826 1.00 96.44 108 LYS A CA 1
ATOM 803 C C . LYS A 1 108 ? -1.834 -3.254 -4.016 1.00 96.44 108 LYS A C 1
ATOM 805 O O . LYS A 1 108 ? -0.933 -4.091 -3.940 1.00 96.44 108 LYS A O 1
ATOM 810 N N . LEU A 1 109 ? -1.600 -1.974 -4.298 1.00 97.12 109 LEU A N 1
ATOM 811 C CA . LEU A 1 109 ? -0.252 -1.410 -4.403 1.00 97.12 109 LEU A CA 1
ATOM 812 C C . LEU A 1 109 ? 0.448 -1.412 -3.044 1.00 97.12 109 LEU A C 1
ATOM 814 O O . LEU A 1 109 ? 1.559 -1.933 -2.953 1.00 97.12 109 LEU A O 1
ATOM 818 N N . ILE A 1 110 ? -0.235 -0.968 -1.987 1.00 97.88 110 ILE A N 1
ATOM 819 C CA . ILE A 1 110 ? 0.285 -0.975 -0.614 1.00 97.88 110 ILE A CA 1
ATOM 820 C C . ILE A 1 110 ? 0.708 -2.389 -0.211 1.00 97.88 110 ILE A C 1
ATOM 822 O O . ILE A 1 110 ? 1.831 -2.594 0.251 1.00 97.88 110 ILE A O 1
ATOM 826 N N . VAL A 1 111 ? -0.158 -3.384 -0.429 1.00 97.88 111 VAL A N 1
ATOM 827 C CA . VAL A 1 111 ? 0.142 -4.789 -0.108 1.00 97.88 111 VAL A CA 1
ATOM 828 C C . VAL A 1 111 ? 1.363 -5.285 -0.883 1.00 97.88 111 VAL A C 1
ATOM 830 O O . VAL A 1 111 ? 2.250 -5.911 -0.307 1.00 97.88 111 VAL A O 1
ATOM 833 N N . LYS A 1 112 ? 1.453 -4.993 -2.187 1.00 97.25 112 LYS A N 1
ATOM 834 C CA . LYS A 1 112 ? 2.598 -5.415 -3.010 1.00 97.25 112 LYS A CA 1
ATOM 835 C C . LYS A 1 112 ? 3.899 -4.752 -2.567 1.00 97.25 112 LYS A C 1
ATOM 837 O O . LYS A 1 112 ? 4.907 -5.445 -2.498 1.00 97.25 112 LYS A O 1
ATOM 842 N N . LEU A 1 113 ? 3.883 -3.448 -2.292 1.00 97.56 113 LEU A N 1
ATOM 843 C CA . LEU A 1 113 ? 5.062 -2.691 -1.868 1.00 97.56 113 LEU A CA 1
ATOM 844 C C . LEU A 1 113 ? 5.561 -3.161 -0.501 1.00 97.56 113 LEU A C 1
ATOM 846 O O . LEU A 1 113 ? 6.759 -3.375 -0.352 1.00 97.56 113 LEU A O 1
ATOM 850 N N . LYS A 1 114 ? 4.660 -3.430 0.453 1.00 97.94 114 LYS A N 1
ATOM 851 C CA . LYS A 1 114 ? 5.018 -4.050 1.741 1.00 97.94 114 LYS A CA 1
ATOM 852 C C . LYS A 1 114 ? 5.633 -5.437 1.555 1.00 97.94 114 LYS A C 1
ATOM 854 O O . LYS A 1 114 ? 6.685 -5.723 2.114 1.00 97.94 114 LYS A O 1
ATOM 859 N N . ALA A 1 115 ? 5.027 -6.272 0.713 1.00 97.69 115 ALA A N 1
ATOM 860 C CA . ALA A 1 115 ? 5.548 -7.610 0.451 1.00 97.69 115 ALA A CA 1
ATOM 861 C C . ALA A 1 115 ? 6.911 -7.584 -0.271 1.00 97.69 115 ALA A C 1
ATOM 863 O O . ALA A 1 115 ? 7.744 -8.455 -0.037 1.00 97.69 115 ALA A O 1
ATOM 864 N N . TYR A 1 116 ? 7.176 -6.594 -1.135 1.00 97.88 116 TYR A N 1
ATOM 865 C CA . TYR A 1 116 ? 8.517 -6.392 -1.696 1.00 97.88 116 TYR A CA 1
ATOM 866 C C . TYR A 1 116 ? 9.505 -5.894 -0.641 1.00 97.88 116 TYR A C 1
ATOM 868 O O . TYR A 1 116 ? 10.584 -6.474 -0.545 1.00 97.88 116 TYR A O 1
ATOM 876 N N . LYS A 1 117 ? 9.123 -4.908 0.184 1.00 97.44 117 LYS A N 1
ATOM 877 C CA . LYS A 1 117 ? 9.945 -4.374 1.283 1.00 97.44 117 LYS A CA 1
ATOM 878 C C . LYS A 1 117 ? 10.408 -5.481 2.233 1.00 97.44 117 LYS A C 1
ATOM 880 O O . LYS A 1 117 ? 11.563 -5.488 2.635 1.00 97.44 117 LYS A O 1
ATOM 885 N N . ASN A 1 118 ? 9.528 -6.436 2.532 1.00 96.81 118 ASN A N 1
ATOM 886 C CA . ASN A 1 118 ? 9.822 -7.570 3.411 1.00 96.81 118 ASN A CA 1
ATOM 887 C C . ASN A 1 118 ? 10.525 -8.747 2.704 1.00 96.81 118 ASN A C 1
ATOM 889 O O . ASN A 1 118 ? 10.819 -9.757 3.335 1.00 96.81 118 ASN A O 1
ATOM 893 N N . GLY A 1 119 ? 10.755 -8.672 1.389 1.00 96.25 119 GLY A N 1
ATOM 894 C CA . GLY A 1 119 ? 11.344 -9.773 0.616 1.00 96.25 119 GLY A CA 1
ATOM 895 C C . GLY A 1 119 ? 10.416 -10.975 0.387 1.00 96.25 119 GLY A C 1
ATOM 896 O O . GLY A 1 119 ? 10.848 -11.999 -0.135 1.00 96.25 119 GLY A O 1
ATOM 897 N N . GLU A 1 120 ? 9.132 -10.858 0.721 1.00 97.19 120 GLU A N 1
ATOM 898 C CA . GLU A 1 120 ? 8.133 -11.933 0.649 1.00 97.19 120 GLU A CA 1
ATOM 899 C C . GLU A 1 120 ? 7.598 -12.16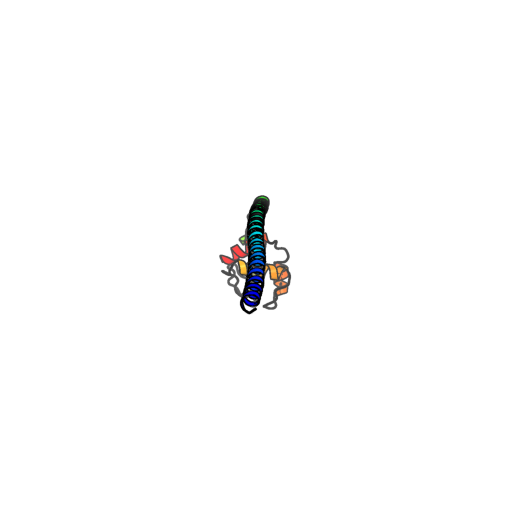1 -0.776 1.00 97.19 120 GLU A C 1
ATOM 901 O O . GLU A 1 120 ? 6.985 -13.186 -1.081 1.00 97.19 120 GLU A O 1
ATOM 906 N N . ARG A 1 121 ? 7.798 -11.198 -1.683 1.00 95.88 121 ARG A N 1
ATOM 907 C CA . ARG A 1 121 ? 7.204 -11.216 -3.024 1.00 95.88 121 ARG A CA 1
ATOM 908 C C . ARG A 1 121 ? 8.244 -11.384 -4.128 1.00 95.88 121 ARG A C 1
ATOM 910 O O . ARG A 1 121 ? 8.995 -10.466 -4.425 1.00 95.88 121 ARG A O 1
ATOM 917 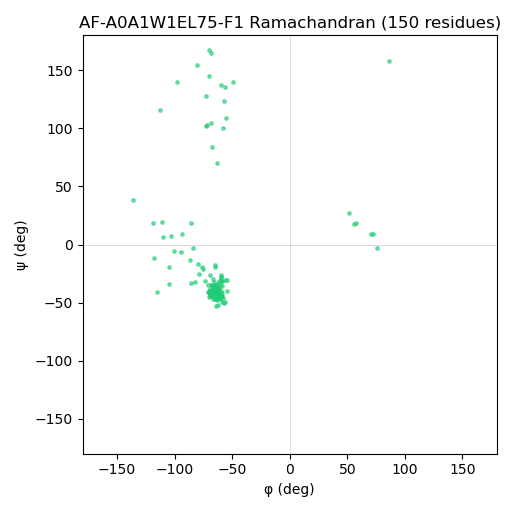N N . ASN A 1 122 ? 8.171 -12.496 -4.867 1.00 96.19 122 ASN A N 1
ATOM 918 C CA . ASN A 1 122 ? 9.000 -12.746 -6.059 1.00 96.19 122 ASN A CA 1
ATOM 919 C C . ASN A 1 122 ? 8.222 -13.334 -7.255 1.00 96.19 122 ASN A C 1
ATOM 921 O O . ASN A 1 122 ? 8.710 -14.193 -7.984 1.00 96.19 122 ASN A O 1
ATOM 925 N N . LYS A 1 123 ? 6.985 -12.873 -7.483 1.00 93.88 123 LYS A N 1
ATOM 926 C CA . LYS A 1 123 ? 6.081 -13.470 -8.489 1.00 93.88 123 LYS A CA 1
ATOM 927 C C . LYS A 1 123 ? 6.650 -13.522 -9.920 1.00 93.88 123 LYS A C 1
ATOM 929 O O . LYS A 1 123 ? 6.286 -14.414 -10.672 1.00 93.88 123 LYS A O 1
ATOM 934 N N . TYR A 1 124 ? 7.506 -12.571 -10.300 1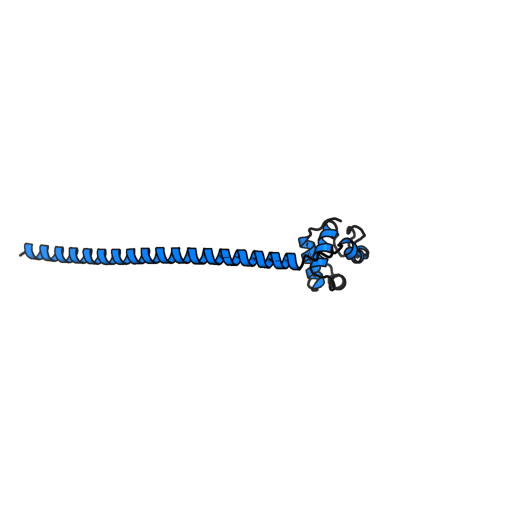.00 92.62 124 TYR A N 1
ATOM 935 C CA . TYR A 1 124 ? 8.022 -12.433 -11.673 1.00 92.62 124 TYR A CA 1
ATOM 936 C C . TYR A 1 124 ? 9.550 -12.585 -11.771 1.00 92.62 124 TYR A C 1
ATOM 938 O O . TYR A 1 124 ? 10.154 -12.118 -12.734 1.00 92.62 124 TYR A O 1
ATOM 946 N N . GLY A 1 125 ? 10.193 -13.174 -10.757 1.00 93.00 125 GLY A N 1
ATOM 947 C CA . GLY A 1 125 ? 11.648 -13.386 -10.730 1.00 93.00 125 GLY A CA 1
ATOM 948 C C . GLY A 1 125 ? 12.497 -12.139 -10.436 1.00 93.00 125 GLY A C 1
ATOM 949 O O . GLY A 1 125 ? 13.708 -12.260 -10.306 1.00 93.00 125 GLY A O 1
ATOM 950 N N . MET A 1 126 ? 11.879 -10.960 -10.294 1.00 93.31 126 MET A N 1
ATOM 951 C CA . MET A 1 126 ? 12.542 -9.677 -9.989 1.00 93.31 126 MET A CA 1
ATOM 952 C C . MET A 1 126 ? 12.227 -9.149 -8.577 1.00 93.31 126 MET A C 1
ATOM 954 O O . MET A 1 126 ? 12.369 -7.962 -8.296 1.00 93.31 126 MET A O 1
ATOM 958 N N . GLY A 1 127 ? 11.769 -10.020 -7.675 1.00 95.00 127 GLY A N 1
ATOM 959 C CA . GLY A 1 127 ? 11.365 -9.663 -6.314 1.00 95.00 127 GLY A CA 1
ATOM 960 C C . GLY A 1 127 ? 12.489 -9.052 -5.489 1.00 95.00 127 GLY A C 1
ATOM 961 O O . GLY A 1 127 ? 12.298 -7.986 -4.922 1.00 95.00 127 GLY A O 1
ATOM 962 N N . ARG A 1 128 ? 13.679 -9.669 -5.509 1.00 96.25 128 ARG A N 1
ATOM 963 C CA . ARG A 1 128 ? 14.865 -9.165 -4.791 1.00 96.25 128 ARG A CA 1
ATOM 964 C C . ARG A 1 128 ? 15.275 -7.764 -5.243 1.00 96.25 128 ARG A C 1
ATOM 966 O O . ARG A 1 128 ? 15.600 -6.934 -4.408 1.00 96.25 128 ARG A O 1
ATOM 973 N N . LEU A 1 129 ? 15.205 -7.492 -6.548 1.00 95.94 129 LEU A N 1
ATOM 974 C CA . LEU A 1 129 ? 15.477 -6.158 -7.086 1.00 95.94 129 LEU A CA 1
ATOM 975 C C . LEU A 1 129 ? 14.469 -5.145 -6.535 1.00 95.94 129 LEU A C 1
ATOM 977 O O . LEU A 1 129 ? 14.857 -4.073 -6.081 1.00 95.94 129 LEU A O 1
ATOM 981 N N . MET A 1 130 ? 13.181 -5.499 -6.521 1.00 97.00 130 MET A N 1
ATOM 982 C CA . MET A 1 130 ? 12.147 -4.640 -5.941 1.00 97.00 130 MET A CA 1
ATOM 983 C C . MET A 1 130 ? 12.272 -4.480 -4.424 1.00 97.00 130 MET A C 1
ATOM 985 O O . MET A 1 130 ? 11.914 -3.421 -3.914 1.00 97.00 130 MET A O 1
ATOM 989 N N . THR A 1 131 ? 12.800 -5.469 -3.703 1.00 97.62 131 THR A N 1
ATOM 990 C CA . THR A 1 131 ? 13.123 -5.335 -2.276 1.00 97.62 131 THR A CA 1
ATOM 991 C C . THR A 1 131 ? 14.114 -4.202 -2.054 1.00 97.62 131 THR A C 1
ATOM 993 O O . THR A 1 131 ? 13.797 -3.289 -1.304 1.00 97.62 131 THR A O 1
ATOM 996 N N . THR A 1 132 ? 15.222 -4.149 -2.798 1.00 96.12 132 THR A N 1
ATOM 997 C CA . THR A 1 132 ? 16.194 -3.041 -2.700 1.00 96.12 132 THR A CA 1
ATOM 998 C C . THR A 1 132 ? 15.572 -1.672 -3.005 1.00 96.12 132 THR A C 1
ATOM 1000 O O . THR A 1 132 ? 15.954 -0.666 -2.421 1.00 96.12 132 TH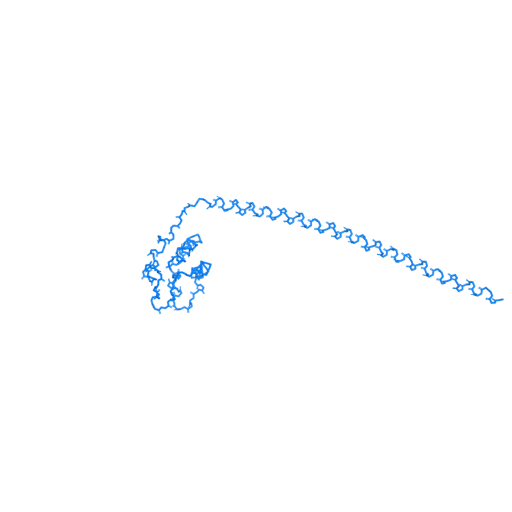R A O 1
ATOM 1003 N N . GLN A 1 133 ? 14.567 -1.608 -3.887 1.00 96.12 133 GLN A N 1
ATOM 1004 C CA . GLN A 1 133 ? 13.860 -0.350 -4.174 1.00 96.12 133 GLN A CA 1
ATOM 1005 C C . GLN A 1 133 ? 12.878 0.074 -3.071 1.00 96.12 133 GLN A C 1
ATOM 1007 O O . GLN A 1 133 ? 12.486 1.237 -3.014 1.00 96.12 133 GLN A O 1
ATOM 1012 N N . THR A 1 134 ? 12.438 -0.857 -2.223 1.00 96.56 134 THR A N 1
ATOM 1013 C CA . THR A 1 134 ? 11.345 -0.637 -1.260 1.00 96.56 134 THR A CA 1
ATOM 1014 C C . THR A 1 134 ? 11.772 -0.778 0.200 1.00 96.56 134 THR A C 1
ATOM 1016 O O . THR A 1 134 ? 11.032 -0.360 1.089 1.00 96.56 134 THR A O 1
ATOM 1019 N N . GLU A 1 135 ? 12.971 -1.302 0.471 1.00 94.88 135 GLU A N 1
ATOM 1020 C CA . GLU A 1 135 ? 13.492 -1.562 1.818 1.00 94.88 135 GLU A CA 1
ATOM 1021 C C . GLU A 1 135 ? 13.593 -0.301 2.682 1.00 94.88 135 GLU A C 1
ATOM 1023 O O . GLU A 1 135 ? 13.335 -0.366 3.882 1.00 94.88 135 GLU A O 1
ATOM 1028 N N . SER A 1 136 ? 13.867 0.857 2.076 1.00 93.81 136 SER A N 1
ATOM 1029 C CA . SER A 1 136 ? 13.977 2.144 2.774 1.00 93.81 136 SER A CA 1
ATOM 1030 C C . SER A 1 136 ? 12.645 2.875 2.952 1.00 93.81 136 SER A C 1
ATOM 1032 O O . SER A 1 136 ? 12.573 3.786 3.768 1.00 93.81 136 SER A O 1
ATOM 1034 N N . LEU A 1 137 ? 11.576 2.463 2.260 1.00 94.25 137 LEU A N 1
ATOM 1035 C CA . LEU A 1 137 ? 10.290 3.162 2.322 1.00 94.25 137 LEU A CA 1
ATOM 1036 C C . LEU A 1 137 ? 9.590 2.918 3.662 1.00 94.25 137 LEU A C 1
ATOM 1038 O O . LEU A 1 137 ? 9.367 1.772 4.066 1.00 94.25 137 LEU A O 1
ATOM 1042 N N . SER A 1 138 ? 9.190 3.983 4.338 1.00 94.56 138 SER A N 1
ATOM 1043 C CA . SER A 1 138 ? 8.279 3.947 5.479 1.00 94.56 138 SER A CA 1
ATOM 1044 C C . SER A 1 138 ? 6.850 3.580 5.052 1.00 94.56 138 SER A C 1
ATOM 1046 O O . SER A 1 138 ? 6.490 3.587 3.873 1.00 94.56 138 SER A O 1
ATOM 1048 N N . ILE A 1 139 ? 5.992 3.260 6.025 1.00 91.00 139 ILE A N 1
ATOM 1049 C CA . ILE A 1 139 ? 4.579 2.945 5.758 1.00 91.00 139 ILE A CA 1
ATOM 1050 C C . ILE A 1 139 ? 3.847 4.145 5.141 1.00 91.00 139 ILE A C 1
ATOM 1052 O O . ILE A 1 139 ? 3.049 3.964 4.219 1.00 91.00 139 ILE A O 1
ATOM 1056 N N . SER A 1 140 ? 4.146 5.357 5.613 1.00 91.12 140 SER A N 1
ATOM 1057 C CA . SER A 1 140 ? 3.562 6.595 5.094 1.00 91.12 140 SER A CA 1
ATOM 1058 C C . SER A 1 140 ? 4.017 6.880 3.658 1.00 91.12 140 SER A C 1
ATOM 1060 O O . SER A 1 140 ? 3.185 7.214 2.818 1.00 91.12 140 SER A O 1
ATOM 1062 N N . GLU A 1 141 ? 5.292 6.641 3.329 1.00 94.88 141 GLU A N 1
ATOM 1063 C CA . GLU A 1 141 ? 5.801 6.748 1.951 1.00 94.88 141 GLU A CA 1
ATOM 1064 C C . GLU A 1 141 ? 5.190 5.701 1.016 1.00 94.88 141 GLU A C 1
ATOM 1066 O O . GLU A 1 141 ? 4.820 6.026 -0.109 1.00 94.88 141 GLU A O 1
ATOM 1071 N N . ILE A 1 142 ? 5.009 4.455 1.475 1.00 96.06 142 ILE A N 1
ATOM 1072 C CA . ILE A 1 142 ? 4.316 3.416 0.695 1.00 96.06 142 ILE A CA 1
ATOM 1073 C C . ILE A 1 142 ? 2.887 3.851 0.357 1.00 96.06 142 ILE A C 1
ATOM 1075 O O . ILE A 1 142 ? 2.430 3.626 -0.768 1.00 96.06 142 ILE A O 1
ATOM 1079 N N . LYS A 1 143 ? 2.178 4.464 1.312 1.00 95.50 143 LYS A N 1
ATOM 1080 C CA . LYS A 1 143 ? 0.823 4.982 1.096 1.00 95.50 143 LYS A CA 1
ATOM 1081 C C . LYS A 1 143 ? 0.825 6.113 0.064 1.00 95.50 143 LYS A C 1
ATOM 1083 O O . LYS A 1 143 ? 0.121 5.994 -0.935 1.00 95.50 143 LYS A O 1
ATOM 1088 N N . ALA A 1 144 ? 1.661 7.135 0.252 1.00 95.62 144 ALA A N 1
ATOM 1089 C CA . ALA A 1 144 ? 1.774 8.267 -0.670 1.00 95.62 144 ALA A CA 1
ATOM 1090 C C . ALA A 1 144 ? 2.158 7.831 -2.096 1.00 95.62 144 ALA A C 1
ATOM 1092 O O . ALA A 1 144 ? 1.540 8.244 -3.079 1.00 95.62 144 ALA A O 1
ATOM 1093 N N . LEU A 1 145 ? 3.130 6.923 -2.219 1.00 96.12 145 LEU A N 1
ATOM 1094 C CA . LEU A 1 145 ? 3.552 6.358 -3.500 1.00 96.12 145 LEU A CA 1
ATOM 1095 C C . LEU A 1 145 ? 2.425 5.560 -4.173 1.00 96.12 145 LEU A C 1
ATOM 1097 O O . LEU A 1 145 ? 2.222 5.677 -5.380 1.00 96.12 145 LEU A O 1
ATOM 1101 N N . SER A 1 146 ? 1.671 4.765 -3.408 1.00 97.19 146 SER A N 1
ATOM 1102 C CA . SER A 1 146 ? 0.542 3.984 -3.938 1.00 97.19 146 SER A CA 1
ATOM 1103 C C . SER A 1 146 ? -0.587 4.878 -4.448 1.00 97.19 146 SER A C 1
ATOM 1105 O O . SER A 1 146 ? -1.150 4.610 -5.508 1.00 97.19 146 SER A O 1
ATOM 1107 N N . GLU A 1 147 ? -0.902 5.950 -3.720 1.00 96.31 147 GLU A N 1
ATOM 1108 C CA . GLU A 1 147 ? -1.894 6.946 -4.132 1.00 96.31 147 GLU A CA 1
ATOM 1109 C C . GLU A 1 147 ? -1.482 7.649 -5.422 1.00 96.31 147 GLU A C 1
ATOM 1111 O O . GLU A 1 147 ? -2.303 7.783 -6.330 1.00 96.31 147 GLU A O 1
ATOM 1116 N N . TYR A 1 148 ? -0.212 8.040 -5.537 1.00 96.81 148 TYR A N 1
ATOM 1117 C CA . TYR A 1 148 ? 0.312 8.642 -6.757 1.00 96.81 148 TYR A CA 1
ATOM 1118 C C . TYR A 1 148 ? 0.236 7.676 -7.948 1.00 96.81 148 TYR A C 1
ATOM 1120 O O . TYR A 1 148 ? -0.362 8.011 -8.967 1.00 96.81 148 TYR A O 1
ATOM 1128 N N . ILE A 1 149 ? 0.752 6.447 -7.803 1.00 96.81 149 ILE A N 1
ATOM 1129 C CA . ILE A 1 149 ? 0.743 5.431 -8.872 1.00 96.81 149 ILE A CA 1
ATOM 1130 C C . ILE A 1 149 ? -0.685 5.111 -9.339 1.00 96.81 149 ILE A C 1
ATOM 1132 O O . ILE A 1 149 ? -0.902 4.879 -10.526 1.00 96.81 149 ILE A O 1
ATOM 1136 N N . SER A 1 150 ? -1.667 5.116 -8.432 1.00 96.75 150 SER A N 1
ATOM 1137 C CA . SER A 1 150 ? -3.068 4.850 -8.786 1.00 96.75 150 SER A CA 1
ATOM 1138 C C . SER A 1 150 ? -3.698 5.903 -9.705 1.00 96.75 150 SER A C 1
ATOM 1140 O O . SER A 1 150 ? -4.727 5.626 -10.316 1.00 96.75 150 SER A O 1
ATOM 1142 N N . LYS A 1 151 ? -3.092 7.094 -9.802 1.00 96.00 151 LYS A N 1
ATOM 1143 C CA . LYS A 1 151 ? -3.552 8.219 -10.630 1.00 96.00 151 LYS A CA 1
ATOM 1144 C C . LYS A 1 151 ? -2.782 8.353 -11.952 1.00 96.00 151 LYS A C 1
ATOM 1146 O O . LYS A 1 151 ? -3.141 9.209 -12.757 1.00 96.00 151 LYS A O 1
ATOM 1151 N N . LEU A 1 152 ? -1.736 7.547 -12.158 1.00 93.38 152 LEU A N 1
ATOM 1152 C CA . LEU A 1 152 ? -1.003 7.429 -13.427 1.00 93.38 152 LEU A CA 1
ATOM 1153 C C . LEU A 1 152 ? -1.780 6.569 -14.436 1.00 93.38 152 LEU A C 1
ATOM 1155 O O . LEU A 1 152 ? -1.726 6.865 -15.655 1.00 93.38 152 LEU A O 1
#

Mean predicted aligned error: 15.23 Å

InterPro domains:
  IPR009056 Cytochrome c-like domain [PF00034] (74-152)
  IPR009056 Cytochrome c-like domain [PS51007] (70-152)
  IPR036909 Cytochrome c-like domain superfamily [G3DSA:1.10.760.10] (73-151)
  IPR036909 Cytochrome c-like domain superfamily [SSF46626] (79-152)

Secondary structure (DSSP, 8-state):
-HHHHHHHHHHHHHHHHHHHHHHHHHHHHHHHHHHHHHHHHHHHHHHHHHHHHHHHHHHHHHHHHHT-------HHHHHTTTHHHH-TTS-S-GGGTSPP-TT--HHHHHHHHHHHHTT---TTS-HHHHHHHHTT--HHHHHHHHHHHTT-

Nearest PDB structures (foldseek):
  1c53-assembly1_A  TM=9.571E-01  e=1.298E-05  Nitratidesulfovibrio vulgaris str. 'Miyazaki F'
  1dvh-assembly1_A  TM=9.523E-01  e=1.298E-05  Nitratidesulfovibrio vulgaris
  2dvh-assembly1_A  TM=8.880E-01  e=2.792E-04  Nitratidesulfovibrio vulgaris str. Hildenborough
  8smr-assembly1_N  TM=8.741E-01  e=2.378E-03  Pseudomonas aeruginosa
  1m6z-assembly4_D  TM=8.973E-01  e=3.779E-03  Stutzerimonas stutzeri